Protein AF-A0A397VTZ3-F1 (afdb_monomer)

Mean predicted aligned error: 11.04 Å

Organism: NCBI:txid44941

Secondary structure (DSSP, 8-state):
----GGGPPPPPHHHHHHHHHHHHT-SSHHHHHHHHHHHT--S--GGGG-TT--HHHH--HHHHHIIIIIIHHHHHHHHTT-SSSSGGGS-STTPPPHHHHHHHHHHHHT-

Sequence (111 aa):
EIYNPANLSLRTHNEFKRWIQKIQDAQTKSEQNQKIKRYSISKKSILFDLNTTNFPKTFTVDIMRLFYENIASYMLNYWMGSFFTDPNLNNGEYVLCKETWDKIGKEMHQI

Solvent-accessible surface area (backbone atoms only — not comparable to full-atom values): 6866 Å² total; per-residue (Å²): 134,82,89,50,88,92,68,63,82,77,73,46,54,69,56,54,51,54,50,50,50,56,39,68,70,39,89,42,74,67,57,24,53,52,43,25,63,74,70,71,48,92,71,87,58,82,68,67,81,40,92,91,59,41,65,74,73,69,59,44,71,66,55,50,47,48,45,64,73,68,38,42,65,53,53,50,28,42,35,64,38,62,57,53,91,52,69,84,75,34,71,53,93,71,40,56,54,69,70,57,52,55,49,52,53,55,56,62,75,75,109

Structure (mmCIF, N/CA/C/O backbone):
data_AF-A0A397VTZ3-F1
#
_entry.id   AF-A0A397VTZ3-F1
#
loop_
_atom_site.group_PDB
_atom_site.id
_atom_site.type_symbol
_atom_site.label_atom_id
_atom_site.label_alt_id
_atom_site.label_comp_id
_atom_site.label_asym_id
_atom_site.label_entity_id
_atom_site.label_seq_id
_atom_site.pdbx_PDB_ins_code
_atom_site.Cartn_x
_atom_site.Cartn_y
_atom_site.Cartn_z
_atom_site.occupancy
_atom_site.B_iso_or_equiv
_atom_site.auth_seq_id
_atom_site.auth_com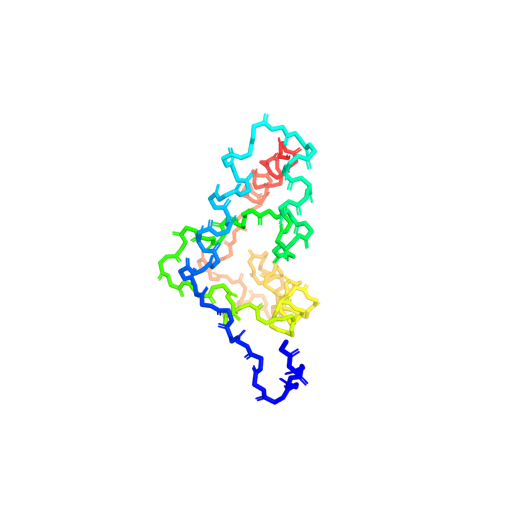p_id
_atom_site.auth_asym_id
_atom_site.auth_atom_id
_atom_site.pdbx_PDB_model_num
ATOM 1 N N . GLU A 1 1 ? -13.365 -19.644 29.592 1.00 58.66 1 GLU A N 1
ATOM 2 C CA . GLU A 1 1 ? -13.007 -20.507 28.446 1.00 58.66 1 GLU A CA 1
ATOM 3 C C . GLU A 1 1 ? -11.562 -20.963 28.607 1.00 58.66 1 GLU A C 1
ATOM 5 O O . GLU A 1 1 ? -10.741 -20.159 29.035 1.00 58.66 1 GLU A O 1
ATOM 10 N N . ILE A 1 2 ? -11.264 -22.240 28.352 1.00 75.12 2 ILE A N 1
ATOM 11 C CA . ILE A 1 2 ? -9.904 -22.797 28.440 1.00 75.12 2 ILE A CA 1
ATOM 12 C C . ILE A 1 2 ? -9.177 -22.444 27.136 1.00 75.12 2 ILE A C 1
ATOM 14 O O . ILE A 1 2 ? -9.652 -22.792 26.056 1.00 75.12 2 ILE A O 1
ATOM 18 N N . TYR A 1 3 ? -8.057 -21.725 27.228 1.00 76.12 3 TYR A N 1
ATOM 19 C CA . TYR A 1 3 ? -7.240 -21.340 26.073 1.00 76.12 3 TYR A CA 1
ATOM 20 C C . TYR A 1 3 ? -6.714 -22.589 25.349 1.00 76.12 3 TYR A C 1
ATOM 22 O O . TYR A 1 3 ? -5.940 -23.354 25.922 1.00 76.12 3 TYR A O 1
ATOM 30 N N . ASN A 1 4 ? -7.131 -22.794 24.094 1.00 81.31 4 ASN A N 1
ATOM 31 C CA . ASN A 1 4 ? -6.633 -23.871 23.238 1.00 81.31 4 ASN A CA 1
ATOM 32 C C . ASN A 1 4 ? -5.740 -23.290 22.124 1.00 81.31 4 ASN A C 1
ATOM 34 O O . ASN A 1 4 ? -6.270 -22.732 21.159 1.00 81.31 4 ASN A O 1
ATOM 38 N N . PRO A 1 5 ? -4.406 -23.446 22.203 1.00 76.06 5 PRO A N 1
ATOM 39 C CA . PRO A 1 5 ? -3.490 -22.910 21.197 1.00 76.06 5 PRO A CA 1
ATOM 40 C C . PRO A 1 5 ? -3.650 -23.562 19.814 1.00 76.06 5 PRO A C 1
ATOM 42 O O . PRO A 1 5 ? -3.308 -22.940 18.813 1.00 76.06 5 PRO A O 1
ATOM 45 N N . ALA A 1 6 ? -4.198 -24.779 19.734 1.00 77.31 6 ALA A N 1
ATOM 46 C CA . ALA A 1 6 ? -4.453 -25.468 18.468 1.00 77.31 6 ALA A CA 1
ATOM 47 C C . ALA A 1 6 ? -5.764 -25.027 17.786 1.00 77.31 6 ALA A C 1
ATOM 49 O O . ALA A 1 6 ? -5.998 -25.379 16.634 1.00 77.31 6 ALA A O 1
ATOM 50 N N . ASN A 1 7 ? -6.614 -24.257 18.475 1.00 78.44 7 ASN A N 1
ATOM 51 C CA . ASN A 1 7 ? -7.897 -23.778 17.956 1.00 78.44 7 ASN A CA 1
ATOM 52 C C . ASN A 1 7 ? -8.011 -22.249 18.057 1.00 78.44 7 ASN A C 1
ATOM 54 O O . ASN A 1 7 ? -8.991 -21.702 18.566 1.00 78.44 7 ASN A O 1
ATOM 58 N N . LEU A 1 8 ? -6.972 -21.546 17.607 1.00 73.88 8 LEU A N 1
ATOM 59 C CA . LEU A 1 8 ? -7.009 -20.093 17.485 1.00 73.88 8 LEU A CA 1
ATOM 60 C C . LEU A 1 8 ? -7.928 -19.706 16.323 1.00 73.88 8 LEU A C 1
ATOM 62 O O . LEU A 1 8 ? -7.715 -20.127 15.186 1.00 73.88 8 LEU A O 1
ATOM 66 N N . SER A 1 9 ? -8.935 -18.872 16.590 1.00 74.56 9 SER A N 1
ATOM 67 C CA . SER A 1 9 ? -9.819 -18.356 15.544 1.00 74.56 9 SER A CA 1
ATOM 68 C C . SER A 1 9 ? -9.004 -17.609 14.481 1.00 74.56 9 SER A C 1
ATOM 70 O O . SER A 1 9 ? -8.385 -16.578 14.773 1.00 74.56 9 SER A O 1
ATOM 72 N N . LEU A 1 10 ? -9.010 -18.111 13.246 1.00 76.12 10 LEU A N 1
ATOM 73 C CA . LEU A 1 10 ? -8.358 -17.444 12.123 1.00 76.12 10 LEU A CA 1
ATOM 74 C C . LEU A 1 10 ? -9.089 -16.142 11.800 1.00 76.12 10 LEU A C 1
ATOM 76 O O . LEU A 1 10 ? -10.301 -16.132 11.595 1.00 76.12 10 LEU A O 1
ATOM 80 N N . ARG A 1 11 ? -8.335 -15.045 11.703 1.00 81.38 11 ARG A N 1
ATOM 81 C CA . ARG A 1 11 ? -8.879 -13.745 11.302 1.00 81.38 11 ARG A CA 1
ATOM 82 C C . ARG A 1 11 ? -9.325 -13.807 9.845 1.00 81.38 11 ARG A C 1
ATOM 84 O O . ARG A 1 11 ? -8.538 -14.132 8.956 1.00 81.38 11 ARG A O 1
ATOM 91 N N . THR A 1 12 ? -10.571 -13.446 9.583 1.00 86.44 12 THR A N 1
ATOM 92 C CA . THR A 1 12 ? -11.108 -13.337 8.224 1.00 86.44 12 THR A CA 1
ATOM 93 C C . THR A 1 12 ? -10.958 -11.919 7.675 1.00 86.44 12 THR A C 1
ATOM 95 O O . THR A 1 12 ? -10.873 -10.936 8.414 1.00 86.44 12 THR A O 1
ATOM 98 N N . HIS A 1 13 ? -10.972 -11.785 6.348 1.00 85.12 13 HIS A N 1
ATOM 99 C CA . HIS A 1 13 ? -10.936 -10.479 5.688 1.00 85.12 13 HIS A CA 1
ATOM 100 C C . HIS A 1 13 ? -12.100 -9.567 6.119 1.00 85.12 13 HIS A C 1
ATOM 102 O O . HIS A 1 13 ? -11.910 -8.376 6.358 1.00 85.12 13 HIS A O 1
ATOM 108 N N . ASN A 1 14 ? -13.299 -10.134 6.284 1.00 87.62 14 ASN A N 1
ATOM 109 C CA . ASN A 1 14 ? -14.493 -9.390 6.690 1.00 87.62 14 ASN A CA 1
ATOM 110 C C . ASN A 1 14 ? -14.433 -8.931 8.154 1.00 87.62 14 ASN A C 1
ATOM 112 O O . ASN A 1 14 ? -14.930 -7.858 8.492 1.00 87.62 14 ASN A O 1
ATOM 116 N N . GLU A 1 15 ? -13.821 -9.711 9.045 1.00 88.06 15 GLU A N 1
ATOM 117 C CA . GLU A 1 15 ? -13.534 -9.257 10.411 1.00 88.06 15 GLU A CA 1
ATOM 118 C C . GLU A 1 15 ? -12.542 -8.104 10.414 1.00 88.06 15 GLU A C 1
ATOM 120 O O . GLU A 1 15 ? -12.794 -7.089 11.060 1.00 88.06 15 GLU A O 1
ATOM 125 N N . PHE A 1 16 ? -11.480 -8.212 9.616 1.00 87.31 16 PHE A N 1
ATOM 126 C CA . PHE A 1 16 ? -10.487 -7.156 9.473 1.00 87.31 16 PHE A CA 1
ATOM 127 C C . PHE A 1 16 ? -11.111 -5.849 8.944 1.00 87.31 16 PHE A C 1
ATOM 129 O O . PHE A 1 16 ? -10.862 -4.785 9.511 1.00 87.31 16 PHE A O 1
ATOM 136 N N . LYS A 1 17 ? -12.011 -5.932 7.945 1.00 88.69 17 LYS A N 1
ATOM 137 C CA . LYS A 1 17 ? -12.855 -4.812 7.467 1.00 88.69 17 LYS A CA 1
ATOM 138 C C . LYS A 1 17 ? -13.635 -4.154 8.598 1.00 88.69 17 LYS A C 1
ATOM 140 O O . LYS A 1 17 ? -13.523 -2.949 8.811 1.00 88.69 17 LYS A O 1
ATOM 145 N N . ARG A 1 18 ? -14.388 -4.949 9.360 1.00 91.25 18 ARG A N 1
ATOM 146 C CA . ARG A 1 18 ? -15.201 -4.441 10.473 1.00 91.25 18 ARG A CA 1
ATOM 147 C C . ARG A 1 18 ? -14.352 -3.780 11.5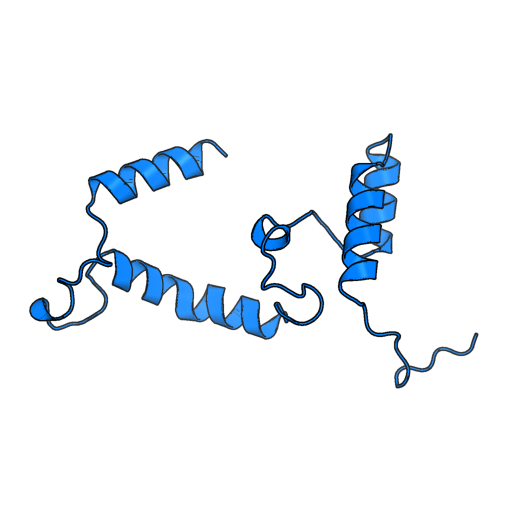59 1.00 91.25 18 ARG A C 1
ATOM 149 O O . ARG A 1 18 ? -14.783 -2.795 12.148 1.00 91.25 18 ARG A O 1
ATOM 156 N N . TRP A 1 19 ? -13.165 -4.305 11.852 1.00 91.50 19 TRP A N 1
ATOM 157 C CA . TRP A 1 19 ? -12.282 -3.733 12.870 1.00 91.50 19 TRP A CA 1
ATOM 158 C C . TRP A 1 19 ? -11.648 -2.419 12.433 1.00 91.50 19 TRP A C 1
ATOM 160 O O . TRP A 1 19 ? -11.622 -1.487 13.235 1.00 91.50 19 TRP A O 1
ATOM 170 N N . ILE A 1 20 ? -11.210 -2.315 11.174 1.00 90.62 20 ILE A N 1
ATOM 171 C CA . ILE A 1 20 ? -10.733 -1.047 10.608 1.00 90.62 20 ILE A CA 1
ATOM 172 C C . ILE A 1 20 ? -11.827 0.013 10.699 1.00 90.62 20 ILE A C 1
ATOM 174 O O . ILE A 1 20 ? -11.562 1.094 11.218 1.00 90.62 20 ILE A O 1
ATOM 178 N N . GLN A 1 21 ? -13.056 -0.323 10.297 1.00 92.00 21 GLN A N 1
ATOM 179 C CA . GLN A 1 21 ? -14.176 0.613 10.373 1.00 92.00 21 GLN A CA 1
ATOM 180 C C . GLN A 1 21 ? -14.403 1.090 11.815 1.00 92.00 21 GLN A C 1
ATOM 182 O O . GLN A 1 21 ? -14.434 2.283 12.080 1.00 92.00 21 GLN A O 1
ATOM 187 N N . LYS A 1 22 ? -14.402 0.174 12.793 1.00 93.44 22 LYS A N 1
ATOM 188 C CA . LYS A 1 22 ? -14.528 0.536 14.217 1.00 93.44 22 LYS A CA 1
ATOM 189 C C . LYS A 1 22 ? -13.405 1.446 14.728 1.00 93.44 22 LYS A C 1
ATOM 191 O O . LYS A 1 22 ? -13.654 2.219 15.653 1.00 93.44 22 LYS A O 1
ATOM 196 N N . ILE A 1 23 ? -12.179 1.308 14.215 1.00 92.38 23 ILE A N 1
ATOM 197 C CA . ILE A 1 23 ? -11.051 2.194 14.553 1.00 92.38 23 ILE A CA 1
ATOM 198 C C . ILE A 1 23 ? -11.268 3.583 13.938 1.00 92.38 23 ILE A C 1
ATOM 200 O O . ILE A 1 23 ? -10.981 4.578 14.599 1.00 92.38 23 ILE A O 1
ATOM 204 N N . GLN A 1 24 ? -11.773 3.651 12.704 1.00 91.81 24 GLN A N 1
ATOM 205 C CA . GLN A 1 24 ? -12.052 4.905 11.998 1.00 91.81 24 GLN A CA 1
ATOM 206 C C . GLN A 1 24 ? -13.243 5.664 12.598 1.00 91.81 24 GLN A C 1
ATOM 208 O O . GLN A 1 24 ? -13.174 6.879 12.725 1.00 91.81 24 GLN A O 1
ATOM 213 N N . ASP A 1 25 ? -14.273 4.951 13.053 1.00 94.06 25 ASP A N 1
ATOM 214 C CA . ASP A 1 25 ? -15.478 5.533 13.662 1.00 94.06 25 ASP A CA 1
ATOM 215 C C . ASP A 1 25 ? -15.276 5.975 15.126 1.00 94.06 25 ASP A C 1
ATOM 217 O O . ASP A 1 25 ? -16.212 6.456 15.771 1.00 94.06 25 ASP A O 1
ATOM 221 N N . ALA A 1 26 ? -14.087 5.756 15.701 1.00 93.69 26 ALA A N 1
ATOM 222 C CA . ALA A 1 26 ? -13.790 6.150 17.075 1.00 93.69 26 ALA A CA 1
ATOM 223 C C . ALA A 1 26 ? -13.866 7.675 17.231 1.00 93.69 26 ALA A C 1
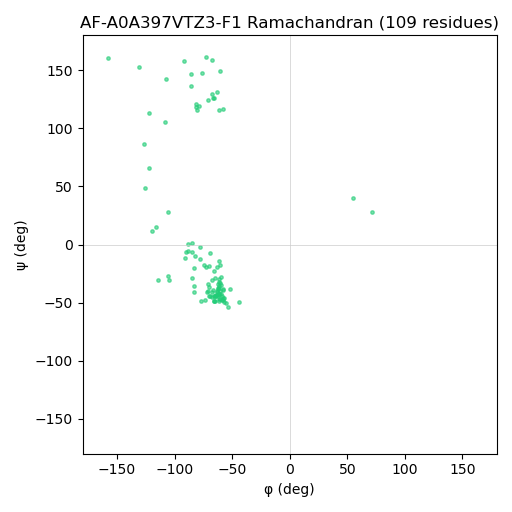ATOM 225 O O . ALA A 1 26 ? -13.255 8.419 16.469 1.00 93.69 26 ALA A O 1
ATOM 226 N N . GLN A 1 27 ? -14.585 8.134 18.253 1.00 92.94 27 GLN A N 1
ATOM 227 C CA . GLN A 1 27 ? -14.874 9.560 18.441 1.00 92.94 27 GLN A CA 1
ATOM 228 C C . GLN A 1 27 ? -13.729 10.296 19.142 1.00 92.94 27 GLN A C 1
ATOM 230 O O . GLN A 1 27 ? -13.616 11.516 19.065 1.00 92.94 27 GLN A O 1
ATOM 235 N N . THR A 1 28 ? -12.859 9.558 19.838 1.00 95.06 28 THR A N 1
ATOM 236 C CA . THR A 1 28 ? -11.713 10.127 20.553 1.00 95.06 28 THR A CA 1
ATOM 237 C C . THR A 1 28 ? -10.426 9.378 20.237 1.00 95.06 28 THR A C 1
ATOM 239 O O . THR A 1 28 ? -10.419 8.171 19.988 1.00 95.06 28 THR A O 1
ATOM 242 N N . LYS A 1 29 ? -9.292 10.079 20.344 1.00 91.94 29 LYS A N 1
ATOM 243 C CA . LYS A 1 29 ? -7.959 9.480 20.172 1.00 91.94 29 LYS A CA 1
ATOM 244 C C . LYS A 1 29 ? -7.670 8.381 21.204 1.00 91.94 29 LYS A C 1
ATOM 246 O O . LYS A 1 29 ? -6.989 7.406 20.898 1.00 91.94 29 LYS A O 1
ATOM 251 N N . SER A 1 30 ? -8.213 8.510 22.417 1.00 94.62 30 SER A N 1
ATOM 252 C CA . SER A 1 30 ? -8.090 7.489 23.466 1.00 94.62 30 SER A CA 1
ATOM 253 C C . SER A 1 30 ? -8.819 6.198 23.081 1.00 94.62 30 SER A C 1
ATOM 255 O O . SER A 1 30 ? -8.231 5.116 23.111 1.00 94.62 30 SER A O 1
ATOM 257 N N . GLU A 1 31 ? -10.069 6.317 22.628 1.00 94.56 31 GLU A N 1
ATOM 258 C CA 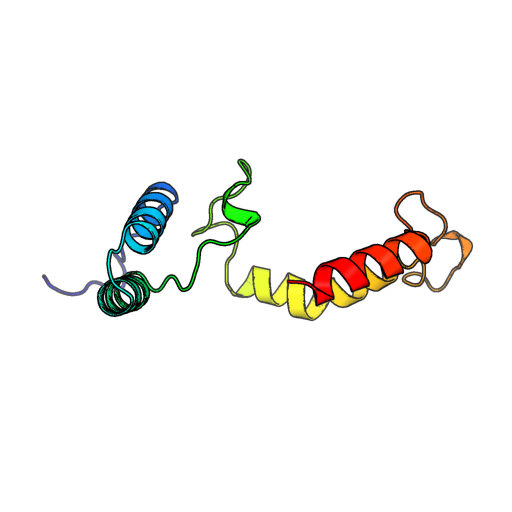. GLU A 1 31 ? -10.863 5.183 22.147 1.00 94.56 31 GLU A CA 1
ATOM 259 C C . GLU A 1 31 ? -10.213 4.524 20.922 1.00 94.56 31 GLU A C 1
ATOM 261 O O . GLU A 1 31 ? -10.105 3.297 20.851 1.00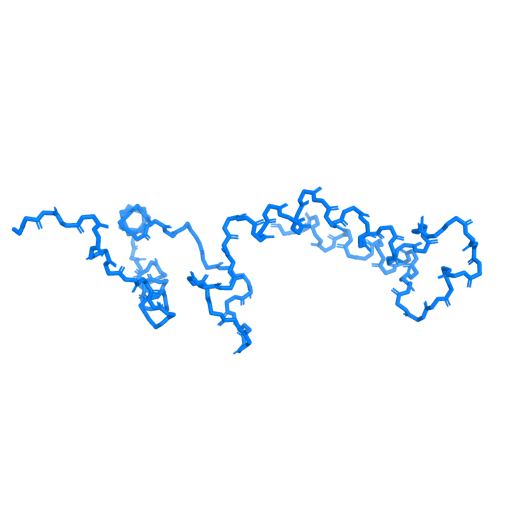 94.56 31 GLU A O 1
ATOM 266 N N . GLN A 1 32 ? -9.718 5.334 19.984 1.00 93.50 32 GLN A N 1
ATOM 267 C CA . GLN A 1 32 ? -8.987 4.847 18.820 1.00 93.50 32 GLN A CA 1
ATOM 268 C C . GLN A 1 32 ? -7.771 4.011 19.243 1.00 93.50 32 GLN A C 1
ATOM 270 O O . GLN A 1 32 ? -7.626 2.873 18.799 1.00 93.50 32 GLN A O 1
ATOM 275 N N . ASN A 1 33 ? -6.943 4.519 20.162 1.00 92.56 33 ASN A N 1
ATOM 276 C CA . ASN A 1 33 ? -5.765 3.813 20.671 1.00 92.56 33 ASN A CA 1
ATOM 277 C C . ASN A 1 33 ? -6.123 2.505 21.396 1.00 92.56 33 ASN A C 1
ATOM 279 O O . ASN A 1 33 ? -5.413 1.506 21.255 1.00 92.56 33 ASN A O 1
ATOM 283 N N . GLN A 1 34 ? -7.229 2.478 22.148 1.00 93.94 34 GLN A N 1
ATOM 284 C CA . GLN A 1 34 ? -7.727 1.248 22.770 1.00 93.94 34 GLN A CA 1
ATOM 285 C C . GLN A 1 34 ? -8.137 0.209 21.718 1.00 93.94 34 GLN A C 1
ATOM 287 O O . GLN A 1 34 ? -7.773 -0.963 21.839 1.00 93.94 34 GLN A O 1
ATOM 292 N N . LYS A 1 35 ? -8.846 0.623 20.661 1.00 92.94 35 LYS A N 1
ATOM 293 C CA . LYS A 1 35 ? -9.250 -0.268 19.561 1.00 92.94 35 LYS A CA 1
ATOM 294 C C . LYS A 1 35 ? -8.051 -0.761 18.746 1.00 92.94 35 LYS A C 1
ATOM 296 O O . LYS A 1 35 ? -7.991 -1.952 18.450 1.00 92.94 35 LYS A O 1
ATOM 301 N N . ILE A 1 36 ? -7.075 0.104 18.456 1.00 91.19 36 ILE A N 1
ATOM 302 C CA . ILE A 1 36 ? -5.803 -0.260 17.805 1.00 91.19 36 ILE A CA 1
ATOM 303 C C . ILE A 1 36 ? -5.103 -1.368 18.594 1.00 91.19 36 ILE A C 1
ATOM 305 O O . ILE A 1 36 ? -4.758 -2.404 18.025 1.00 91.19 36 ILE A O 1
ATOM 309 N N . LYS A 1 37 ? -4.955 -1.193 19.917 1.00 90.44 37 LYS A N 1
ATOM 310 C CA . LYS A 1 37 ? -4.356 -2.214 20.790 1.00 90.44 37 LYS A CA 1
ATOM 311 C C . LYS A 1 37 ? -5.165 -3.510 20.788 1.00 90.44 37 LYS A C 1
ATOM 313 O O . LYS A 1 37 ? -4.589 -4.579 20.613 1.00 90.44 37 LYS A O 1
ATOM 318 N N . ARG A 1 38 ? -6.492 -3.419 20.931 1.00 89.94 38 ARG A N 1
ATOM 319 C CA . ARG A 1 38 ? -7.393 -4.581 20.992 1.00 89.94 38 ARG A CA 1
ATOM 320 C C . ARG A 1 38 ? -7.367 -5.426 19.719 1.00 89.94 38 ARG A C 1
ATOM 322 O O . ARG A 1 38 ? -7.391 -6.648 19.810 1.00 89.94 38 ARG A O 1
ATOM 329 N N . TYR A 1 39 ? -7.354 -4.793 18.549 1.00 88.38 39 TYR A N 1
ATOM 330 C CA . TYR A 1 39 ? -7.364 -5.502 17.265 1.00 88.38 39 TYR A CA 1
ATOM 331 C C . TYR A 1 39 ? -5.955 -5.794 16.730 1.00 88.38 39 TYR A C 1
ATOM 333 O O . TYR A 1 39 ? -5.805 -6.578 15.793 1.00 88.38 39 TYR A O 1
ATOM 341 N N . SER A 1 40 ? -4.922 -5.196 17.332 1.00 85.94 40 SER A N 1
ATOM 342 C CA . SER A 1 40 ? -3.538 -5.231 16.843 1.00 85.94 40 SER A CA 1
ATOM 343 C C . SER A 1 40 ? -3.428 -4.739 15.392 1.00 85.94 40 SER A C 1
ATOM 345 O O . SER A 1 40 ? -2.715 -5.323 14.580 1.00 85.94 40 SER A O 1
ATOM 347 N N . ILE A 1 41 ? -4.186 -3.689 15.055 1.00 86.12 41 ILE A N 1
ATOM 348 C CA . ILE A 1 41 ? -4.200 -3.051 13.731 1.00 86.12 41 ILE A CA 1
ATOM 349 C C . ILE A 1 41 ? -3.839 -1.585 13.923 1.00 86.12 41 ILE A C 1
ATOM 351 O O . ILE A 1 41 ? -4.615 -0.839 14.513 1.00 86.12 41 ILE A O 1
ATOM 355 N N . SER A 1 42 ? -2.681 -1.175 13.409 1.00 82.44 42 SER A N 1
ATOM 356 C CA . SER A 1 42 ? -2.172 0.191 13.578 1.00 82.44 42 SER A CA 1
ATOM 357 C C . SER A 1 42 ? -2.930 1.217 12.733 1.00 82.44 42 SER A C 1
ATOM 359 O O . SER A 1 42 ? -3.316 2.266 13.235 1.00 82.44 42 SER A O 1
ATOM 361 N N . LYS A 1 43 ? -3.136 0.928 11.443 1.00 79.69 43 LYS A N 1
ATOM 362 C CA . LYS A 1 43 ? -3.815 1.814 10.485 1.00 79.69 43 LYS A CA 1
ATOM 363 C C . LYS A 1 43 ? -4.371 1.027 9.298 1.00 79.69 43 LYS A C 1
ATOM 365 O O . LYS A 1 43 ? -3.911 -0.084 9.027 1.00 79.69 43 LYS A O 1
ATOM 370 N N . LYS A 1 44 ? -5.327 1.614 8.569 1.00 83.56 44 LYS A N 1
ATOM 371 C CA . LYS A 1 44 ? -5.770 1.101 7.263 1.00 83.56 44 LYS A CA 1
ATOM 372 C C . LYS A 1 44 ? -4.606 1.224 6.269 1.00 83.56 44 LYS A C 1
ATOM 374 O O . LYS A 1 44 ? -4.033 2.301 6.129 1.00 83.56 44 LYS A O 1
ATOM 379 N N . SER A 1 45 ? -4.237 0.125 5.613 1.00 82.69 45 SER A N 1
ATOM 380 C CA . SER A 1 45 ? -3.254 0.147 4.520 1.00 82.69 45 SER A CA 1
ATOM 381 C C . SER A 1 45 ? -3.895 0.695 3.245 1.00 82.69 45 SER A C 1
ATOM 383 O O . SER A 1 45 ? -5.066 0.425 2.997 1.00 82.69 45 SER A O 1
ATOM 385 N N . ILE A 1 46 ? -3.131 1.393 2.404 1.00 80.31 46 ILE A N 1
ATOM 386 C CA . ILE A 1 46 ? -3.594 1.811 1.069 1.00 80.31 46 ILE A CA 1
ATOM 387 C C . ILE A 1 46 ? -3.934 0.612 0.174 1.00 80.31 46 ILE A C 1
ATOM 389 O O . ILE A 1 46 ? -4.856 0.667 -0.631 1.00 80.31 46 ILE A O 1
ATOM 393 N N . LEU A 1 47 ? -3.260 -0.523 0.384 1.00 78.31 47 LEU A N 1
ATOM 394 C CA . LEU A 1 47 ? -3.522 -1.760 -0.353 1.00 78.31 47 LEU A CA 1
ATOM 395 C C . LEU A 1 47 ? -4.882 -2.382 0.011 1.00 78.31 47 LEU A C 1
ATOM 397 O O . LEU A 1 47 ? -5.293 -3.357 -0.606 1.00 78.31 47 LEU A O 1
ATOM 401 N N . PHE A 1 48 ? -5.575 -1.847 1.023 1.00 76.50 48 PHE A N 1
ATOM 402 C CA . PHE A 1 48 ? -6.859 -2.361 1.496 1.00 76.50 48 PHE A CA 1
ATOM 403 C C . PHE A 1 48 ? -7.985 -2.247 0.486 1.00 76.50 48 PHE A C 1
ATOM 405 O O . PHE A 1 48 ? -8.900 -3.068 0.490 1.00 76.50 48 PHE A O 1
ATOM 412 N N . ASP A 1 49 ? -7.896 -1.246 -0.379 1.00 79.44 49 ASP A N 1
ATOM 413 C CA . ASP A 1 49 ? -8.926 -0.964 -1.367 1.00 79.44 49 ASP A CA 1
ATOM 414 C C . ASP A 1 49 ? -8.741 -1.804 -2.649 1.00 79.44 49 ASP A C 1
ATOM 416 O O . ASP A 1 49 ? -9.548 -1.731 -3.571 1.00 79.44 49 ASP A O 1
ATOM 420 N N . LEU A 1 50 ? -7.715 -2.668 -2.696 1.00 82.06 50 LEU A N 1
ATOM 421 C CA . LEU A 1 50 ? -7.489 -3.604 -3.794 1.00 82.06 50 LEU A CA 1
ATOM 422 C C . LEU A 1 50 ? -8.362 -4.858 -3.641 1.00 82.06 50 LEU A C 1
ATOM 424 O O . LEU A 1 50 ? -8.173 -5.658 -2.719 1.00 82.06 50 LEU A O 1
ATOM 428 N N . ASN A 1 51 ? -9.248 -5.088 -4.614 1.00 76.94 51 ASN A N 1
ATOM 429 C CA . ASN A 1 51 ? -10.160 -6.244 -4.666 1.00 76.94 51 ASN A CA 1
ATOM 430 C C . ASN A 1 51 ? -9.449 -7.608 -4.712 1.00 76.94 51 ASN A C 1
ATOM 432 O O . ASN A 1 51 ? -10.060 -8.637 -4.435 1.00 76.94 51 ASN A O 1
ATOM 436 N N . THR A 1 52 ? -8.163 -7.626 -5.059 1.00 78.06 52 THR A N 1
ATOM 437 C CA . THR A 1 52 ? -7.330 -8.830 -5.161 1.00 78.06 52 THR A CA 1
ATOM 438 C C . THR A 1 52 ? -6.655 -9.218 -3.841 1.00 78.06 52 THR A C 1
ATOM 440 O O . THR A 1 52 ? -5.927 -10.208 -3.800 1.00 78.06 52 THR A O 1
ATOM 443 N N . THR A 1 53 ? -6.874 -8.474 -2.749 1.00 76.06 53 THR A N 1
ATOM 444 C CA . THR A 1 53 ? -6.167 -8.691 -1.476 1.00 76.06 53 THR A CA 1
ATOM 445 C C . THR A 1 53 ? -7.043 -9.314 -0.388 1.00 76.06 53 THR A C 1
ATOM 447 O O . THR A 1 53 ? -8.212 -8.983 -0.207 1.00 76.06 53 THR A O 1
ATOM 450 N N . ASN A 1 54 ? -6.448 -10.201 0.412 1.00 78.62 54 ASN A N 1
ATOM 451 C CA . ASN A 1 54 ? -7.035 -10.765 1.623 1.00 78.62 54 ASN A CA 1
ATOM 452 C C . ASN A 1 54 ? -6.065 -10.560 2.793 1.00 78.62 54 ASN A C 1
ATOM 454 O O . ASN A 1 54 ? -5.249 -11.420 3.088 1.00 78.62 54 ASN A O 1
ATOM 458 N N . PHE A 1 55 ? -6.141 -9.408 3.459 1.00 72.94 55 PHE A N 1
ATOM 459 C CA . PHE A 1 55 ? -5.137 -8.937 4.430 1.00 72.94 55 PHE A CA 1
ATOM 460 C C . PHE A 1 55 ? -4.599 -9.961 5.443 1.00 72.94 55 PHE A C 1
ATOM 462 O O . PHE A 1 55 ? -3.379 -10.076 5.538 1.00 72.94 55 PHE A O 1
ATOM 469 N N . PRO A 1 56 ? -5.438 -10.737 6.158 1.00 73.25 56 PRO A N 1
ATOM 470 C CA . PRO A 1 56 ? -4.936 -11.763 7.075 1.00 73.25 56 PRO A CA 1
ATOM 471 C C . PRO A 1 56 ? -4.145 -12.900 6.408 1.00 73.25 56 PRO A C 1
ATOM 473 O O . PRO A 1 56 ? -3.429 -13.613 7.101 1.00 73.25 56 PRO A O 1
ATOM 476 N N . LYS A 1 57 ? -4.299 -13.104 5.093 1.00 73.62 57 LYS A N 1
ATOM 477 C CA . LYS A 1 57 ? -3.721 -14.224 4.331 1.00 73.62 57 LYS A CA 1
ATOM 478 C C . LYS A 1 57 ? -2.676 -13.806 3.289 1.00 73.62 57 LYS A C 1
ATOM 480 O O . LYS A 1 57 ? -1.787 -14.588 2.989 1.00 73.62 57 LYS A O 1
ATOM 485 N N . THR A 1 58 ? -2.791 -12.608 2.718 1.00 68.50 58 THR A N 1
ATOM 486 C CA . THR A 1 58 ? -1.980 -12.137 1.580 1.00 68.50 58 THR A CA 1
ATOM 487 C C . THR A 1 58 ? -0.643 -11.547 2.012 1.00 68.50 58 THR A C 1
ATOM 489 O O . THR A 1 58 ? 0.323 -11.613 1.263 1.00 68.50 58 THR A O 1
ATOM 492 N N . PHE A 1 59 ? -0.570 -10.985 3.216 1.00 69.25 59 PHE A N 1
ATOM 493 C CA . PHE A 1 59 ? 0.613 -10.280 3.699 1.00 69.25 59 PHE A CA 1
ATOM 494 C C . PHE A 1 59 ? 1.118 -10.918 4.989 1.00 69.25 59 PHE A C 1
ATOM 496 O O . PHE A 1 59 ? 1.057 -10.313 6.061 1.00 69.25 59 PHE A O 1
ATOM 503 N N . THR A 1 60 ? 1.583 -12.167 4.909 1.00 67.62 60 THR A N 1
ATOM 504 C CA . THR A 1 60 ? 2.324 -12.741 6.036 1.00 67.62 60 THR A CA 1
ATOM 505 C C . THR A 1 60 ? 3.573 -11.895 6.286 1.00 67.62 60 THR A C 1
ATOM 507 O O . THR A 1 60 ? 4.119 -11.283 5.362 1.00 67.62 60 THR A O 1
ATOM 510 N N . VAL A 1 61 ? 4.015 -11.828 7.544 1.00 61.94 61 VAL A N 1
ATOM 511 C CA . VAL A 1 61 ? 5.222 -11.076 7.927 1.00 61.94 61 VAL A CA 1
ATOM 512 C C . VAL A 1 61 ? 6.409 -11.486 7.052 1.00 61.94 61 VAL A C 1
ATOM 514 O O . VAL A 1 61 ? 7.157 -10.625 6.600 1.00 61.94 61 VAL A O 1
ATOM 517 N N . ASP A 1 62 ? 6.508 -12.773 6.724 1.00 61.91 62 ASP A N 1
ATOM 518 C CA . ASP A 1 62 ? 7.569 -13.322 5.882 1.00 61.91 62 ASP A CA 1
ATOM 519 C C . ASP A 1 62 ? 7.502 -12.832 4.432 1.00 61.91 62 ASP A C 1
ATOM 521 O O . ASP A 1 62 ? 8.535 -12.513 3.850 1.00 61.91 62 ASP A O 1
ATOM 525 N N . ILE A 1 63 ? 6.302 -12.703 3.853 1.00 67.88 63 ILE A N 1
ATOM 526 C CA . ILE A 1 63 ? 6.118 -12.163 2.497 1.00 67.88 63 ILE A CA 1
ATOM 527 C C . ILE A 1 63 ? 6.490 -10.680 2.457 1.00 67.88 63 ILE A C 1
ATOM 529 O O . ILE A 1 63 ? 7.208 -10.251 1.555 1.00 67.88 63 ILE A O 1
ATOM 533 N N . MET A 1 64 ? 6.041 -9.894 3.440 1.00 69.00 64 MET A N 1
ATOM 534 C CA . MET A 1 64 ? 6.409 -8.478 3.515 1.00 69.00 64 MET A CA 1
ATOM 535 C C . MET A 1 64 ? 7.916 -8.313 3.694 1.00 69.00 64 MET A C 1
ATOM 537 O O . MET A 1 64 ? 8.529 -7.512 2.994 1.00 69.00 64 MET A O 1
ATOM 541 N N . ARG A 1 65 ? 8.530 -9.107 4.572 1.00 67.25 65 ARG A N 1
ATOM 542 C CA . ARG A 1 65 ? 9.977 -9.102 4.766 1.00 67.25 65 ARG A CA 1
ATOM 543 C C . ARG A 1 65 ? 10.717 -9.467 3.477 1.00 67.25 65 ARG A C 1
ATOM 545 O O . ARG A 1 65 ? 11.613 -8.738 3.072 1.00 67.25 65 ARG A O 1
ATOM 552 N N . LEU A 1 66 ? 10.297 -10.526 2.786 1.00 73.00 66 LEU A N 1
ATOM 553 C CA . LEU A 1 66 ? 10.883 -10.949 1.514 1.00 73.00 66 LEU A CA 1
ATOM 554 C C . LEU A 1 66 ? 10.802 -9.847 0.448 1.00 73.00 66 LEU A C 1
ATOM 556 O O . LEU A 1 66 ? 11.805 -9.542 -0.194 1.00 73.00 66 LEU A O 1
ATOM 560 N N . PHE A 1 67 ? 9.637 -9.221 0.271 1.00 72.19 67 PHE A N 1
ATOM 561 C CA . PHE A 1 67 ? 9.479 -8.178 -0.740 1.00 72.19 67 PHE A CA 1
ATOM 562 C C . PHE A 1 67 ? 10.238 -6.895 -0.392 1.00 72.19 67 PHE A C 1
ATOM 564 O O . PHE A 1 67 ? 10.908 -6.339 -1.261 1.00 72.19 67 PHE A O 1
ATOM 571 N N . TYR A 1 68 ? 10.165 -6.430 0.856 1.00 68.94 68 TYR A N 1
ATOM 572 C CA . TYR A 1 68 ? 10.741 -5.142 1.244 1.00 68.94 68 TYR A CA 1
ATOM 573 C C . TYR A 1 68 ? 12.238 -5.197 1.565 1.00 68.94 68 TYR A C 1
ATOM 575 O O . TYR A 1 68 ? 12.937 -4.243 1.236 1.00 68.94 68 TYR A O 1
ATOM 583 N N . GLU A 1 69 ? 12.751 -6.276 2.165 1.00 70.06 69 GLU A N 1
ATOM 584 C CA . GLU A 1 69 ? 14.188 -6.390 2.466 1.00 70.06 69 GLU A CA 1
ATOM 585 C C . GLU A 1 69 ? 14.981 -6.886 1.257 1.00 70.06 69 GLU A C 1
ATOM 587 O O . GLU A 1 69 ? 16.057 -6.361 0.977 1.00 70.06 69 GLU A O 1
ATOM 592 N N . ASN A 1 70 ? 14.448 -7.867 0.518 1.00 77.06 70 ASN A N 1
ATOM 593 C CA . ASN A 1 70 ? 15.242 -8.563 -0.494 1.00 77.06 70 ASN A CA 1
ATOM 594 C C . ASN A 1 70 ? 14.911 -8.151 -1.926 1.00 77.06 70 ASN A C 1
ATOM 596 O O . ASN A 1 70 ? 15.796 -8.224 -2.764 1.00 77.06 70 ASN A O 1
ATOM 600 N N . ILE A 1 71 ? 13.673 -7.752 -2.239 1.00 84.88 71 ILE A N 1
ATOM 601 C CA . ILE A 1 71 ? 13.238 -7.548 -3.636 1.00 84.88 71 ILE A CA 1
ATOM 602 C C . ILE A 1 71 ? 13.122 -6.060 -4.000 1.00 84.88 71 ILE A C 1
ATOM 604 O O . ILE A 1 71 ? 13.309 -5.696 -5.160 1.00 84.88 71 ILE A O 1
ATOM 608 N N . ALA A 1 72 ? 12.860 -5.178 -3.033 1.00 85.44 72 ALA A N 1
ATOM 609 C CA . ALA A 1 72 ? 12.596 -3.763 -3.291 1.00 85.44 72 ALA A CA 1
ATOM 610 C C . ALA A 1 72 ? 13.748 -3.044 -4.012 1.00 85.44 72 ALA A C 1
ATOM 612 O O . ALA A 1 72 ? 13.505 -2.325 -4.980 1.00 85.44 72 ALA A O 1
ATOM 613 N N . SER A 1 73 ? 14.996 -3.269 -3.589 1.00 86.88 73 SER A N 1
ATOM 614 C CA . SER A 1 73 ? 16.177 -2.681 -4.238 1.00 86.88 73 SER A CA 1
ATOM 615 C C . SER A 1 73 ? 16.339 -3.172 -5.679 1.00 86.88 73 SER A C 1
ATOM 617 O O . SER A 1 73 ? 16.624 -2.380 -6.576 1.00 86.88 73 SER A O 1
ATOM 619 N N . TYR A 1 74 ? 16.087 -4.458 -5.924 1.00 90.50 74 TYR A N 1
ATOM 620 C CA . TYR A 1 74 ? 16.128 -5.044 -7.259 1.00 90.50 74 TYR A CA 1
ATOM 621 C C . TYR A 1 74 ? 15.040 -4.482 -8.175 1.00 90.50 74 TYR A C 1
ATOM 623 O O . TYR A 1 74 ? 15.344 -4.121 -9.308 1.00 90.50 74 TYR A O 1
ATOM 631 N N . MET A 1 75 ? 13.802 -4.341 -7.689 1.00 90.00 75 MET A N 1
ATOM 632 C CA . MET A 1 75 ? 12.719 -3.728 -8.468 1.00 90.00 75 MET A CA 1
ATOM 633 C C . MET A 1 75 ? 13.010 -2.263 -8.793 1.00 90.00 75 MET A C 1
ATOM 635 O O . MET A 1 75 ? 12.787 -1.833 -9.921 1.00 90.00 75 MET A O 1
ATOM 639 N N . LEU A 1 76 ? 13.563 -1.511 -7.837 1.00 89.31 76 LEU A N 1
ATOM 640 C CA . LEU A 1 76 ? 13.955 -0.126 -8.074 1.00 89.31 76 LEU A CA 1
ATOM 641 C C . LEU A 1 76 ? 15.033 -0.036 -9.161 1.00 89.31 76 LEU A C 1
ATOM 643 O O . LEU A 1 76 ? 14.868 0.713 -10.118 1.00 89.31 76 LEU A O 1
ATOM 647 N N . ASN A 1 77 ? 16.094 -0.843 -9.070 1.00 90.88 77 ASN A N 1
ATOM 648 C CA . ASN A 1 77 ? 17.129 -0.901 -10.107 1.00 90.88 77 ASN A CA 1
ATOM 649 C C . ASN A 1 77 ? 16.556 -1.318 -11.467 1.00 90.88 77 ASN A C 1
ATOM 651 O O . ASN A 1 77 ? 16.982 -0.812 -12.501 1.00 90.88 77 ASN A O 1
ATOM 655 N N . TYR A 1 78 ? 15.560 -2.203 -11.479 1.00 92.19 78 TYR A N 1
ATOM 656 C CA . TYR A 1 78 ? 14.905 -2.649 -12.705 1.00 92.19 78 TYR A CA 1
ATOM 657 C C . TYR A 1 78 ? 14.149 -1.508 -13.387 1.00 92.19 78 TYR A C 1
ATOM 659 O O . TYR A 1 78 ? 14.373 -1.243 -14.565 1.00 92.19 78 TYR A O 1
ATOM 667 N N . TRP A 1 79 ? 13.340 -0.757 -12.640 1.00 92.56 79 TRP A N 1
ATOM 668 C CA . TRP A 1 79 ? 12.616 0.403 -13.168 1.00 92.56 79 TRP A CA 1
ATOM 669 C C . TRP A 1 79 ? 13.507 1.624 -13.449 1.00 92.56 79 TRP A C 1
ATOM 671 O O . TRP A 1 79 ? 13.110 2.502 -14.213 1.00 92.56 79 TRP A O 1
ATOM 681 N N . MET A 1 80 ? 14.704 1.697 -12.859 1.00 90.31 80 MET A N 1
ATOM 682 C CA . MET A 1 80 ? 15.727 2.700 -13.194 1.00 90.31 80 MET A CA 1
ATOM 683 C C . MET A 1 80 ? 16.598 2.300 -14.396 1.00 90.31 80 MET A C 1
ATOM 685 O O . MET A 1 80 ? 17.418 3.102 -14.835 1.00 90.31 80 MET A O 1
ATOM 689 N N . GLY A 1 81 ? 16.452 1.079 -14.923 1.00 91.50 81 GLY A N 1
ATOM 690 C CA . GLY A 1 81 ? 17.274 0.588 -16.030 1.00 91.50 81 GLY A CA 1
ATOM 691 C C . GLY A 1 81 ? 18.726 0.278 -15.637 1.00 91.50 81 GLY A C 1
ATOM 692 O O . GLY A 1 81 ? 19.627 0.372 -16.464 1.00 91.50 81 GLY A O 1
ATOM 693 N N . SER A 1 82 ? 18.977 -0.079 -14.376 1.00 91.81 82 SER A N 1
ATOM 694 C CA . SER A 1 82 ? 20.306 -0.418 -13.844 1.00 91.81 82 SER A CA 1
ATOM 695 C C . SER A 1 82 ? 20.399 -1.842 -13.286 1.00 91.81 82 SER A C 1
ATOM 697 O O . SER A 1 82 ? 21.365 -2.181 -12.603 1.00 91.81 82 SER A O 1
ATOM 699 N N . PHE A 1 83 ? 19.393 -2.684 -13.537 1.00 93.06 83 PHE A N 1
ATOM 700 C CA . PHE A 1 83 ? 19.312 -4.021 -12.950 1.00 93.06 83 PHE A CA 1
ATOM 701 C C . PHE A 1 83 ? 20.237 -5.033 -13.622 1.00 93.06 83 PHE A C 1
ATOM 703 O O . PHE A 1 83 ? 20.964 -5.747 -12.932 1.00 93.06 83 PHE A O 1
ATOM 710 N N . PHE A 1 84 ? 20.223 -5.107 -14.953 1.00 92.38 84 PHE A N 1
ATOM 711 C CA . PHE A 1 84 ? 21.096 -6.024 -15.680 1.00 92.38 84 PHE A CA 1
ATOM 712 C C . PHE A 1 84 ? 22.463 -5.395 -15.935 1.00 92.38 84 PHE A C 1
ATOM 714 O O . PHE A 1 84 ? 22.571 -4.198 -16.187 1.00 92.38 84 PHE A O 1
ATOM 721 N N . THR A 1 85 ? 23.512 -6.216 -15.932 1.00 91.25 85 THR A N 1
ATOM 722 C CA . THR A 1 85 ? 24.858 -5.773 -16.325 1.00 91.25 85 THR A CA 1
ATOM 723 C C . THR A 1 85 ? 24.937 -5.442 -17.817 1.00 91.25 85 THR A C 1
ATOM 725 O O . THR A 1 85 ? 25.711 -4.571 -18.196 1.00 91.25 85 THR A O 1
ATOM 728 N N . ASP A 1 86 ? 24.136 -6.113 -18.654 1.00 92.06 86 ASP A N 1
ATOM 729 C CA . ASP A 1 86 ? 24.002 -5.795 -20.078 1.00 92.06 86 ASP A CA 1
ATOM 730 C C . ASP A 1 86 ? 23.042 -4.604 -20.270 1.00 92.06 86 ASP A C 1
ATOM 732 O O . ASP A 1 86 ? 21.844 -4.738 -19.988 1.00 92.06 86 ASP A O 1
ATOM 736 N N . PRO A 1 87 ? 23.520 -3.451 -20.777 1.00 86.06 87 PRO A N 1
ATOM 737 C CA . PRO A 1 87 ? 22.682 -2.277 -21.008 1.00 86.06 87 PRO A CA 1
ATOM 738 C C . PRO A 1 87 ? 21.520 -2.527 -21.976 1.00 86.06 87 PRO A C 1
ATOM 740 O O . PRO A 1 87 ? 20.477 -1.888 -21.848 1.00 86.06 87 PRO A O 1
ATOM 743 N N . ASN A 1 88 ? 21.656 -3.470 -22.914 1.00 89.19 88 ASN A N 1
ATOM 744 C CA . ASN A 1 88 ? 20.607 -3.767 -23.893 1.00 89.19 88 ASN A CA 1
ATOM 745 C C . ASN A 1 88 ? 19.383 -4.440 -23.270 1.00 89.19 88 ASN A C 1
ATOM 747 O O . ASN A 1 88 ? 18.318 -4.435 -23.876 1.00 89.19 88 ASN A O 1
ATOM 751 N N . LEU A 1 89 ? 19.520 -5.014 -22.072 1.00 89.19 89 LEU A N 1
ATOM 752 C CA . LEU A 1 89 ? 18.412 -5.618 -21.332 1.00 89.19 89 LEU A CA 1
ATOM 753 C C . LEU A 1 89 ? 17.685 -4.603 -20.437 1.00 89.19 89 LEU A C 1
ATOM 755 O O . LEU A 1 89 ? 16.672 -4.934 -19.830 1.00 89.19 89 LEU A O 1
ATOM 759 N N . ASN A 1 90 ? 18.188 -3.370 -20.349 1.00 89.44 90 ASN A N 1
ATOM 760 C CA . ASN A 1 90 ? 17.630 -2.296 -19.530 1.00 89.44 90 ASN A CA 1
ATOM 761 C C . ASN A 1 90 ? 16.902 -1.226 -20.369 1.00 89.44 90 ASN A C 1
ATOM 763 O O . ASN A 1 90 ? 16.861 -0.062 -19.984 1.00 89.44 90 ASN A O 1
ATOM 767 N N . ASN A 1 91 ? 16.350 -1.587 -21.529 1.00 87.50 91 ASN A N 1
ATOM 768 C CA . ASN A 1 91 ? 15.712 -0.647 -22.464 1.00 87.50 91 ASN A CA 1
ATOM 769 C C . ASN A 1 91 ? 14.206 -0.898 -22.673 1.00 87.50 91 ASN A C 1
ATOM 771 O O . ASN A 1 91 ? 13.625 -0.390 -23.631 1.00 87.50 91 ASN A O 1
ATOM 775 N N . GLY A 1 92 ? 13.575 -1.696 -21.808 1.00 88.12 92 GLY A N 1
ATOM 776 C CA . GLY A 1 92 ? 12.149 -1.993 -21.916 1.00 88.12 92 GLY A CA 1
ATOM 777 C C . GLY A 1 92 ? 11.251 -0.818 -21.521 1.00 88.12 92 GLY A C 1
ATOM 778 O O . GLY A 1 92 ? 11.654 0.080 -20.786 1.00 88.12 92 GLY A O 1
ATOM 779 N N . GLU A 1 93 ? 9.986 -0.873 -21.945 1.00 88.69 93 GLU A N 1
AT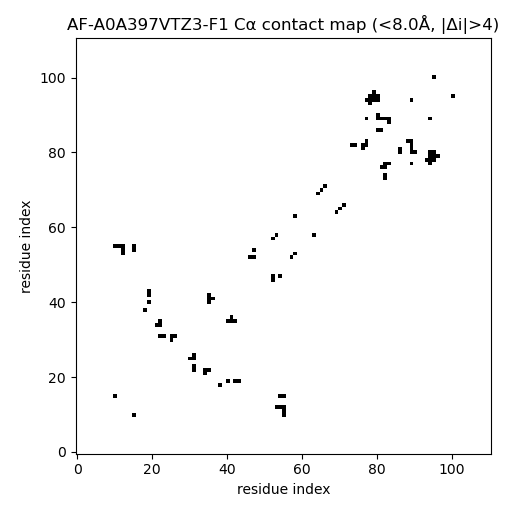OM 780 C CA . GLU A 1 93 ? 8.959 0.152 -21.669 1.00 88.69 93 GLU A CA 1
ATOM 781 C C . GLU A 1 93 ? 8.656 0.350 -20.171 1.00 88.69 93 GLU A C 1
ATOM 783 O O . GLU A 1 93 ? 8.031 1.331 -19.776 1.00 88.69 93 GLU A O 1
ATOM 788 N N . TYR A 1 94 ? 9.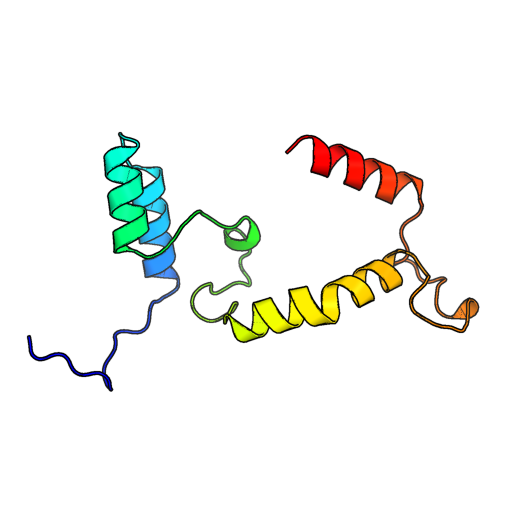100 -0.580 -19.323 1.00 85.94 94 TYR A N 1
ATOM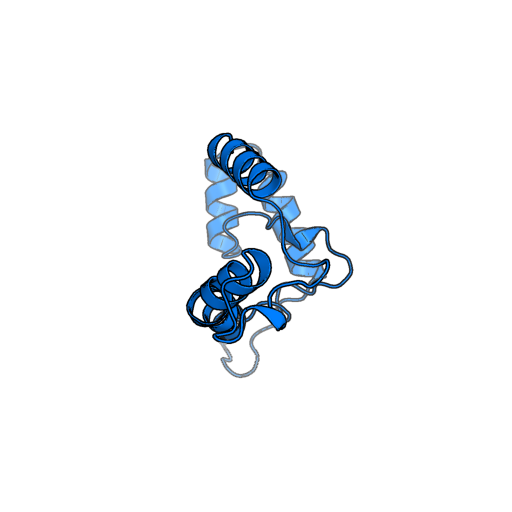 789 C CA . TYR A 1 94 ? 8.984 -0.500 -17.867 1.00 85.94 94 TYR A CA 1
ATOM 790 C C . TYR A 1 94 ? 10.017 0.436 -17.220 1.00 85.94 94 TYR A C 1
ATOM 792 O O . TYR A 1 94 ? 9.903 0.721 -16.026 1.00 85.94 94 TYR A O 1
ATOM 800 N N . VAL A 1 95 ? 11.048 0.863 -17.959 1.00 91.94 95 VAL A N 1
ATOM 801 C CA . VAL A 1 95 ? 12.077 1.770 -17.448 1.00 91.94 95 VAL A CA 1
ATOM 802 C C . VAL A 1 95 ? 11.530 3.188 -17.455 1.00 91.94 95 VAL A C 1
ATOM 804 O O . VAL A 1 95 ? 11.170 3.737 -18.495 1.00 91.94 95 VAL A O 1
ATOM 807 N N . LEU A 1 96 ? 11.463 3.791 -16.273 1.00 90.75 96 LEU A N 1
ATOM 808 C CA . LEU A 1 96 ? 10.931 5.136 -16.110 1.00 90.75 96 LEU A CA 1
ATOM 809 C C . LEU A 1 96 ? 12.031 6.168 -16.350 1.00 90.75 96 LEU A C 1
ATOM 811 O O . LEU A 1 96 ? 13.150 6.040 -15.848 1.00 90.75 96 LEU A O 1
ATOM 815 N N . CYS A 1 97 ? 11.697 7.230 -17.083 1.00 89.94 97 CYS A N 1
ATOM 816 C CA . CYS A 1 97 ? 12.614 8.342 -17.280 1.00 89.94 97 CYS A CA 1
ATOM 817 C C . CYS A 1 97 ? 12.854 9.104 -15.968 1.00 89.94 97 CYS A C 1
ATOM 819 O O . CYS A 1 97 ? 12.046 9.070 -15.029 1.00 89.94 97 CYS A O 1
ATOM 821 N N . LYS A 1 98 ? 13.968 9.833 -15.913 1.00 88.31 98 LYS A N 1
ATOM 822 C CA . LYS A 1 98 ? 14.388 10.570 -14.718 1.00 88.31 98 LYS A CA 1
ATOM 823 C C . LYS A 1 98 ? 13.335 11.581 -14.260 1.00 88.31 98 LYS A C 1
ATOM 825 O O . LYS A 1 98 ? 13.086 11.701 -13.067 1.00 88.31 98 LYS A O 1
ATOM 830 N N . GLU A 1 99 ? 12.665 12.247 -15.195 1.00 93.44 99 GLU A N 1
ATOM 831 C CA . GLU A 1 99 ? 11.628 13.237 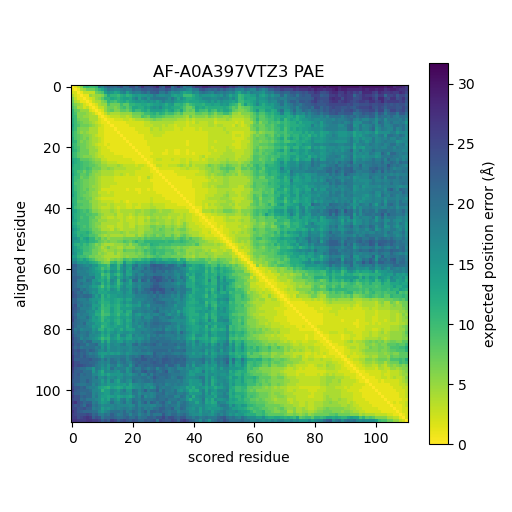-14.896 1.00 93.44 99 GLU A CA 1
ATOM 832 C C . GLU A 1 99 ? 10.451 12.614 -14.133 1.00 93.44 99 GLU A C 1
ATOM 834 O O . GLU A 1 99 ? 9.873 13.246 -13.245 1.00 93.44 99 GLU A O 1
ATOM 839 N N . THR A 1 100 ? 10.112 11.360 -14.448 1.00 93.19 100 THR A N 1
ATOM 840 C CA . THR A 1 100 ? 9.054 10.624 -13.748 1.00 93.19 100 THR A CA 1
ATOM 841 C C . THR A 1 100 ? 9.487 10.290 -12.325 1.00 93.19 100 THR A C 1
ATOM 843 O O . THR A 1 100 ? 8.723 10.519 -11.387 1.00 93.19 100 THR A O 1
ATOM 846 N N . TRP A 1 101 ? 10.725 9.828 -12.136 1.00 91.44 101 TRP A N 1
ATOM 847 C CA . TRP A 1 101 ? 11.277 9.572 -10.804 1.00 91.44 101 TRP A CA 1
ATOM 848 C C . TRP A 1 101 ? 11.358 10.829 -9.941 1.00 91.44 101 TRP A C 1
ATOM 850 O O . TRP A 1 101 ? 10.969 10.794 -8.774 1.00 91.44 101 TRP A O 1
ATOM 860 N N . ASP A 1 102 ? 11.785 11.950 -10.519 1.00 91.44 102 ASP A N 1
ATOM 861 C CA . ASP A 1 102 ? 11.845 13.236 -9.825 1.00 91.44 102 ASP A CA 1
ATOM 862 C C . ASP A 1 102 ? 10.449 13.691 -9.376 1.00 91.44 102 ASP A C 1
ATOM 864 O O . ASP A 1 102 ? 10.281 14.227 -8.277 1.00 91.44 102 ASP A O 1
ATOM 868 N N . LYS A 1 103 ? 9.423 13.457 -10.206 1.00 94.62 103 LYS A N 1
ATOM 869 C CA . LYS A 1 103 ? 8.029 13.736 -9.848 1.00 94.62 103 LYS A CA 1
ATOM 870 C C . LYS A 1 103 ? 7.556 12.845 -8.697 1.00 94.62 103 LYS A C 1
ATOM 872 O O . LYS A 1 103 ? 7.035 13.375 -7.718 1.00 94.62 103 LYS A O 1
ATOM 877 N N . ILE A 1 104 ? 7.790 11.533 -8.782 1.00 90.19 104 ILE A N 1
ATOM 878 C CA . ILE A 1 104 ? 7.447 10.577 -7.716 1.00 90.19 104 ILE A CA 1
ATOM 879 C C . ILE A 1 104 ? 8.125 10.984 -6.400 1.00 90.19 104 ILE A C 1
ATOM 881 O O . ILE A 1 104 ? 7.469 11.046 -5.364 1.00 90.19 104 ILE A O 1
ATOM 885 N N . GLY A 1 105 ? 9.416 11.330 -6.434 1.00 90.25 105 GLY A N 1
ATOM 886 C CA . GLY A 1 105 ? 10.165 11.753 -5.250 1.00 90.25 105 GLY A CA 1
ATOM 887 C C . GLY A 1 105 ? 9.593 13.013 -4.594 1.00 90.25 105 GLY A C 1
ATOM 888 O O . GLY A 1 105 ? 9.483 13.076 -3.369 1.00 90.25 105 GLY A O 1
ATOM 889 N N . LYS A 1 106 ? 9.165 13.998 -5.398 1.00 92.75 106 LYS A N 1
ATOM 890 C CA . LYS A 1 106 ? 8.491 15.206 -4.893 1.00 92.75 106 LYS A CA 1
ATOM 891 C C . LYS A 1 106 ? 7.143 14.887 -4.253 1.00 92.75 106 LYS A C 1
ATOM 893 O O . LYS A 1 106 ? 6.862 15.416 -3.184 1.00 92.75 106 LYS A O 1
ATOM 898 N N . GLU A 1 107 ? 6.336 14.033 -4.878 1.00 91.94 107 GLU A N 1
ATOM 899 C CA . GLU A 1 107 ? 5.040 13.615 -4.328 1.00 91.94 107 GLU A CA 1
ATOM 900 C C . GLU A 1 107 ? 5.216 12.845 -3.012 1.00 91.94 107 GLU A C 1
ATOM 902 O O . GLU A 1 107 ? 4.534 13.142 -2.036 1.00 91.94 107 GLU A O 1
ATOM 907 N N . MET A 1 108 ? 6.185 11.927 -2.937 1.00 85.12 108 MET A N 1
ATOM 908 C CA . MET A 1 108 ? 6.483 11.176 -1.712 1.00 85.12 108 MET A CA 1
ATOM 909 C C . MET A 1 108 ? 6.944 12.068 -0.555 1.00 85.12 108 MET A C 1
ATOM 911 O O . MET A 1 108 ? 6.639 11.764 0.592 1.00 85.12 108 MET A O 1
ATOM 915 N N . HIS A 1 109 ? 7.675 13.152 -0.831 1.00 84.56 109 HIS A N 1
ATOM 916 C CA . HIS A 1 109 ? 8.150 14.076 0.204 1.00 84.56 109 HIS A CA 1
ATOM 917 C C . HIS A 1 109 ? 7.043 14.981 0.774 1.00 84.56 109 HIS A C 1
ATOM 919 O O . HIS A 1 109 ? 7.224 15.587 1.826 1.00 84.56 109 HIS A O 1
ATOM 925 N N . GLN A 1 110 ? 5.914 15.105 0.073 1.00 73.75 110 GLN A N 1
ATOM 926 C CA . GLN A 1 110 ? 4.779 15.935 0.486 1.00 73.75 110 GLN A CA 1
ATOM 927 C C . GLN A 1 110 ? 3.745 15.183 1.345 1.00 73.75 110 GLN A C 1
ATOM 929 O O . GLN A 1 110 ? 2.812 15.817 1.840 1.00 73.75 110 GLN A O 1
ATOM 934 N N . ILE A 1 111 ? 3.895 13.863 1.511 1.00 53.00 111 ILE A N 1
ATOM 935 C CA . ILE A 1 111 ? 3.022 12.975 2.306 1.00 53.00 111 ILE A CA 1
ATOM 936 C C . ILE A 1 111 ? 3.627 12.750 3.694 1.00 53.00 111 ILE A C 1
ATOM 938 O O . ILE A 1 111 ? 2.847 12.762 4.675 1.00 53.00 111 ILE A O 1
#

Radius of gyration: 20.11 Å; Cα contacts (8 Å, |Δi|>4): 59; chains: 1; bounding box: 40×41×52 Å

Foldseek 3Di:
DDDDPVDDDQDWLVNVVVLQVLLVPDPDPVSNVVSCVVVVPDHDDPCNPPPPDTVSPRCDVVNCCCCVVPPVVLVVCQLCLNNDPDSVNSPDPSNDDPVVVVVVVVVVVVD

pLDDT: mean 84.16, std 9.23, range [53.0, 95.06]